Protein AF-A0AAT9GZI6-F1 (afdb_monomer)

Foldseek 3Di:
DVVVLVVLVVVLVVLVVC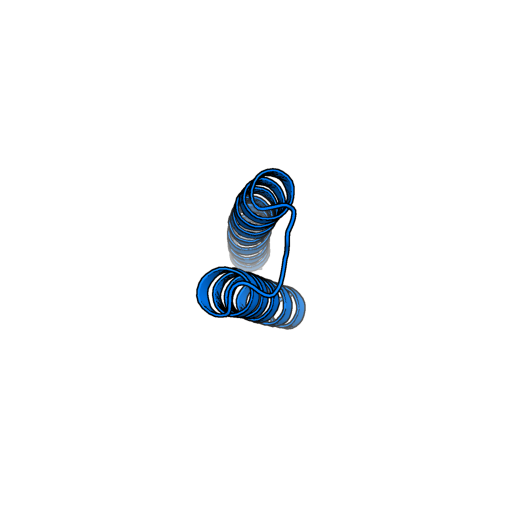VVVVVDPCVPVSVVVNVVSVVVNVVVVVVVVVVVVVD

Nearest PDB structures (foldseek):
  3syv-assembly3_F  TM=5.449E-01  e=8.959E+00  Mus musculus

Radius of gyration: 13.61 Å; Cα contacts (8 Å, |Δi|>4): 24; chains: 1; bounding box: 29×14×38 Å

InterPro domains:
  IPR012657 23S rRNA-intervening sequence protein [TIGR02436] (1-52)
  IPR036583 23S rRNA-intervening sequence superfamily [G3DSA:1.20.1440.60] (1-54)

Sequence (55 aa):
MGICLKELRETYVCLKIIEKANLSTDLENLTKAKTEVNELISIFVTSIKTSKNSS

Solvent-accessible surface area (backbone atoms only — not comparable to full-atom values): 3171 Å² total; per-residue (Å²): 112,71,64,60,53,48,54,46,54,52,51,48,51,51,53,52,48,38,60,75,67,64,73,53,95,55,59,66,62,52,51,50,52,50,50,54,44,52,52,50,48,52,52,48,54,50,50,54,52,53,59,60,70,75,106

Structure (mmCIF, N/CA/C/O backbone):
data_AF-A0AAT9GZI6-F1
#
_entry.id   AF-A0AAT9GZI6-F1
#
loop_
_atom_site.group_PDB
_atom_site.id
_atom_site.type_symbol
_atom_site.label_atom_id
_atom_site.label_alt_id
_atom_site.label_comp_id
_atom_site.label_asym_id
_atom_site.label_entity_id
_atom_site.label_seq_id
_atom_site.pdbx_PDB_ins_code
_atom_site.Cartn_x
_atom_site.Cartn_y
_atom_site.Cartn_z
_atom_site.occupancy
_atom_site.B_iso_or_equiv
_atom_site.auth_seq_id
_atom_site.auth_comp_id
_atom_site.auth_asym_id
_atom_site.auth_atom_id
_atom_site.pdbx_PDB_model_num
ATOM 1 N N . MET A 1 1 ? -17.317 2.856 7.700 1.00 66.50 1 MET A N 1
ATOM 2 C CA . MET A 1 1 ? -15.845 2.995 7.602 1.00 66.50 1 MET A CA 1
ATOM 3 C C . MET A 1 1 ? -15.100 1.680 7.321 1.00 66.50 1 MET A C 1
ATOM 5 O O . MET A 1 1 ? -14.038 1.729 6.717 1.00 66.50 1 MET A O 1
ATOM 9 N N . GLY A 1 2 ? -15.648 0.503 7.674 1.00 81.81 2 GLY A N 1
ATOM 10 C CA . GLY A 1 2 ? -15.027 -0.794 7.338 1.00 81.81 2 GLY A CA 1
ATOM 11 C C . GLY A 1 2 ? -14.910 -1.092 5.834 1.00 81.81 2 GLY A C 1
ATOM 12 O O . GLY A 1 2 ? -13.904 -1.654 5.418 1.00 81.81 2 GLY A O 1
ATOM 13 N N . ILE A 1 3 ? -15.881 -0.656 5.019 1.00 89.25 3 ILE A N 1
ATOM 14 C CA . ILE A 1 3 ? -15.832 -0.790 3.549 1.00 89.25 3 ILE A CA 1
ATOM 15 C C . ILE A 1 3 ? -14.647 0.004 2.983 1.00 89.25 3 ILE A C 1
ATOM 17 O O . ILE A 1 3 ? -13.820 -0.569 2.295 1.00 89.25 3 ILE A O 1
ATOM 21 N N . CYS A 1 4 ? -14.470 1.272 3.369 1.00 90.44 4 CYS A N 1
ATOM 22 C CA . CYS A 1 4 ? -13.331 2.089 2.925 1.00 90.44 4 CYS A CA 1
ATOM 23 C C . CYS A 1 4 ? -11.974 1.444 3.256 1.00 90.44 4 CYS A C 1
ATOM 25 O O . CYS A 1 4 ? -11.066 1.456 2.434 1.00 90.44 4 CYS A O 1
ATOM 27 N N . LEU A 1 5 ? -11.839 0.839 4.444 1.00 92.88 5 LEU A N 1
ATOM 28 C CA . LEU A 1 5 ? -10.621 0.116 4.817 1.00 92.88 5 LEU A CA 1
ATOM 29 C C . LEU A 1 5 ? -10.388 -1.126 3.939 1.00 92.88 5 LEU A C 1
ATOM 31 O O . LEU A 1 5 ? -9.240 -1.457 3.648 1.00 92.88 5 LEU A O 1
ATOM 35 N N . LYS A 1 6 ? -11.458 -1.815 3.525 1.00 94.06 6 LYS A N 1
ATOM 36 C CA . LYS A 1 6 ? -11.380 -2.930 2.577 1.00 94.06 6 LYS A CA 1
ATOM 37 C C . LYS A 1 6 ? -10.894 -2.436 1.207 1.00 94.06 6 LYS A C 1
ATOM 39 O O . LYS A 1 6 ? -9.901 -2.960 0.716 1.00 94.06 6 LYS A O 1
ATOM 44 N N . GLU A 1 7 ? -11.516 -1.393 0.661 1.00 95.88 7 GLU A N 1
ATOM 45 C CA . GLU A 1 7 ? -11.142 -0.810 -0.638 1.00 95.88 7 GLU A CA 1
ATOM 46 C C . GLU A 1 7 ? -9.686 -0.307 -0.651 1.00 95.88 7 GLU A C 1
ATOM 48 O O . GLU A 1 7 ? -8.947 -0.535 -1.607 1.00 95.88 7 GLU A O 1
ATOM 53 N N . LEU A 1 8 ? -9.214 0.313 0.439 1.00 95.50 8 LEU A N 1
ATOM 54 C CA . LEU A 1 8 ? -7.811 0.732 0.574 1.00 95.50 8 LEU A CA 1
ATOM 55 C C . LEU A 1 8 ? -6.838 -0.457 0.573 1.00 95.50 8 LEU A C 1
ATOM 57 O O . LEU A 1 8 ? -5.773 -0.391 -0.042 1.00 95.50 8 LEU A O 1
ATOM 61 N N . ARG A 1 9 ? -7.197 -1.567 1.231 1.00 95.44 9 ARG A N 1
ATOM 62 C CA . ARG A 1 9 ? -6.384 -2.794 1.218 1.00 95.44 9 ARG A CA 1
ATOM 63 C C . ARG A 1 9 ? -6.333 -3.423 -0.172 1.00 95.44 9 ARG A C 1
ATOM 65 O O . ARG A 1 9 ? -5.260 -3.851 -0.587 1.00 95.44 9 ARG A O 1
ATOM 72 N N . GLU A 1 10 ? -7.453 -3.455 -0.890 1.00 97.12 10 GLU A N 1
ATOM 73 C CA . GLU A 1 10 ? -7.500 -3.920 -2.282 1.00 97.12 10 GLU A CA 1
ATOM 74 C C . GLU A 1 10 ? -6.670 -3.013 -3.199 1.00 97.12 10 GLU A C 1
ATOM 76 O O . GLU A 1 10 ? -5.849 -3.509 -3.969 1.00 97.12 10 GLU A O 1
ATOM 81 N N . THR A 1 11 ? -6.764 -1.692 -3.022 1.00 96.69 11 THR A N 1
ATOM 82 C CA . THR A 1 11 ? -5.952 -0.706 -3.754 1.00 96.69 11 THR A CA 1
ATOM 83 C C . THR A 1 11 ? -4.456 -0.961 -3.563 1.00 96.69 11 THR A C 1
ATOM 85 O O . THR A 1 11 ? -3.704 -1.016 -4.536 1.00 96.69 11 THR A O 1
ATOM 88 N N . TYR A 1 12 ? -4.009 -1.201 -2.326 1.00 96.94 12 TYR A N 1
ATOM 89 C CA . TYR A 1 12 ? -2.611 -1.533 -2.042 1.00 96.94 12 TYR A CA 1
ATOM 90 C C . TYR A 1 12 ? -2.154 -2.813 -2.760 1.00 96.94 12 TYR A C 1
ATOM 92 O O . TYR A 1 12 ? -1.044 -2.872 -3.291 1.00 96.94 12 TYR A O 1
ATOM 100 N N . VAL A 1 13 ? -3.008 -3.842 -2.811 1.00 96.88 13 VAL A N 1
ATOM 101 C CA . VAL A 1 13 ? -2.717 -5.084 -3.543 1.00 96.88 13 VAL A CA 1
ATOM 102 C C . VAL A 1 13 ? -2.626 -4.826 -5.048 1.00 96.88 13 VAL A C 1
ATOM 104 O O . VAL A 1 13 ? -1.679 -5.304 -5.672 1.00 96.88 13 VAL A O 1
ATOM 107 N N . CYS A 1 14 ? -3.526 -4.027 -5.623 1.00 96.81 14 CYS A N 1
ATOM 108 C CA . CYS A 1 14 ? -3.470 -3.632 -7.032 1.00 96.81 14 CYS A CA 1
ATOM 109 C C . CYS A 1 14 ? -2.154 -2.920 -7.375 1.00 96.81 14 CYS A C 1
ATOM 111 O O . CYS A 1 14 ? -1.510 -3.278 -8.360 1.00 96.81 14 CYS A O 1
ATOM 113 N N . LEU A 1 15 ? -1.686 -1.995 -6.528 1.00 95.69 15 LEU A N 1
ATOM 114 C CA . LEU A 1 15 ? -0.393 -1.327 -6.724 1.00 95.69 15 LEU A CA 1
ATOM 115 C C . LEU A 1 15 ? 0.782 -2.319 -6.707 1.00 95.69 15 LEU A C 1
ATOM 117 O O . LEU A 1 15 ? 1.703 -2.200 -7.513 1.00 95.69 15 LEU A O 1
ATOM 121 N N . LYS A 1 16 ? 0.739 -3.348 -5.848 1.00 95.00 16 LYS A N 1
ATOM 122 C CA . LYS A 1 16 ? 1.752 -4.422 -5.841 1.00 95.00 16 LYS A CA 1
ATOM 123 C C . LYS A 1 16 ? 1.696 -5.295 -7.093 1.00 95.00 16 LYS A C 1
ATOM 125 O O . LYS A 1 16 ? 2.733 -5.797 -7.516 1.00 95.00 16 LYS A O 1
ATOM 130 N N . ILE A 1 17 ? 0.514 -5.516 -7.666 1.00 96.44 17 ILE A N 1
ATOM 131 C CA . ILE A 1 17 ? 0.367 -6.253 -8.929 1.00 96.44 17 ILE A CA 1
ATOM 132 C C . ILE A 1 17 ? 0.964 -5.434 -10.074 1.00 96.44 17 ILE A C 1
ATOM 134 O O . ILE A 1 17 ? 1.759 -5.976 -10.834 1.00 96.44 17 ILE A O 1
ATOM 138 N N . ILE A 1 18 ? 0.646 -4.139 -10.152 1.00 95.00 18 ILE A N 1
ATOM 139 C CA . ILE A 1 18 ? 1.192 -3.211 -11.157 1.00 95.00 18 ILE A CA 1
ATOM 140 C C . ILE A 1 18 ? 2.723 -3.188 -11.100 1.00 95.00 18 ILE A C 1
ATOM 142 O O . ILE A 1 18 ? 3.374 -3.291 -12.137 1.00 95.00 18 ILE A O 1
ATOM 146 N N . GLU A 1 19 ? 3.289 -3.117 -9.892 1.00 93.69 19 GLU A N 1
ATOM 147 C CA . GLU A 1 19 ? 4.737 -3.162 -9.666 1.00 93.69 19 GLU A CA 1
ATOM 148 C C . GLU A 1 19 ? 5.341 -4.488 -10.140 1.00 93.69 19 GLU A C 1
ATOM 150 O O . GLU A 1 19 ? 6.277 -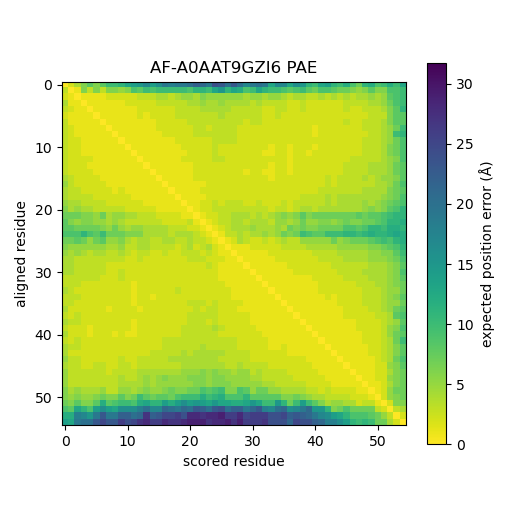4.497 -10.930 1.00 93.69 19 GLU A O 1
ATOM 155 N N . LYS A 1 20 ? 4.782 -5.624 -9.707 1.00 93.88 20 LYS A N 1
ATOM 156 C CA . LYS A 1 20 ? 5.301 -6.956 -10.061 1.00 93.88 20 LYS A CA 1
ATOM 157 C C . LYS A 1 20 ? 5.162 -7.293 -11.540 1.00 93.88 20 LYS A C 1
ATOM 159 O O . LYS A 1 20 ? 5.983 -8.034 -12.071 1.00 93.88 20 LYS A O 1
ATOM 164 N N . ALA A 1 21 ? 4.111 -6.801 -12.182 1.00 95.62 21 ALA A N 1
ATOM 165 C CA . ALA A 1 21 ? 3.864 -7.004 -13.600 1.00 95.62 21 ALA A CA 1
ATOM 166 C C . ALA A 1 21 ? 4.607 -5.979 -14.481 1.00 95.62 21 ALA A C 1
ATOM 168 O O . ALA A 1 21 ? 4.452 -6.029 -15.698 1.00 95.62 21 ALA A O 1
ATOM 169 N N . ASN A 1 22 ? 5.408 -5.073 -13.892 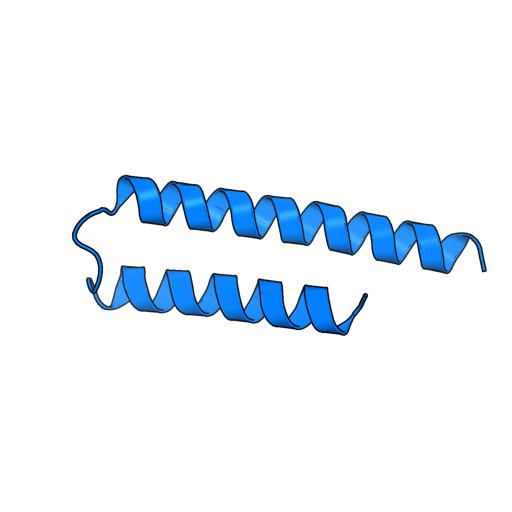1.00 92.00 22 ASN A N 1
ATOM 170 C CA . ASN A 1 22 ? 6.109 -3.987 -14.586 1.00 92.00 22 ASN A CA 1
ATOM 171 C C . ASN A 1 22 ? 5.177 -3.168 -15.503 1.00 92.00 22 ASN A C 1
ATOM 173 O O . ASN A 1 22 ? 5.553 -2.776 -16.605 1.00 92.00 22 ASN A O 1
ATOM 177 N N . LEU A 1 23 ? 3.941 -2.925 -15.050 1.00 92.00 23 LEU A N 1
ATOM 178 C CA . LEU A 1 23 ? 2.911 -2.217 -15.824 1.00 92.00 23 LEU A CA 1
ATOM 179 C C . LEU A 1 23 ? 3.019 -0.688 -15.718 1.00 92.00 23 LEU A C 1
ATOM 181 O O . LEU A 1 23 ? 2.287 0.022 -16.403 1.00 92.00 23 LEU A O 1
ATOM 185 N N . SER A 1 24 ? 3.911 -0.178 -14.865 1.00 90.81 24 SER A N 1
ATOM 186 C CA . SER A 1 24 ? 4.216 1.250 -14.736 1.00 90.81 24 SER A CA 1
ATOM 187 C C . SER A 1 24 ? 5.680 1.504 -15.072 1.00 90.81 24 SER A C 1
ATOM 189 O O 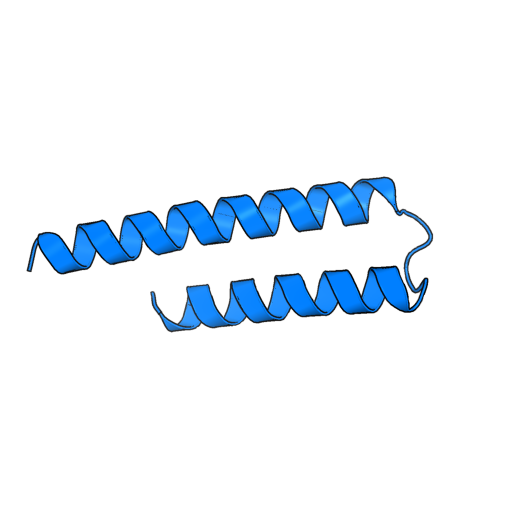. SER A 1 24 ? 6.565 0.830 -14.548 1.00 90.81 24 SER A O 1
ATOM 191 N N . THR A 1 25 ? 5.935 2.512 -15.903 1.00 90.44 25 THR A N 1
ATOM 192 C CA . THR A 1 25 ? 7.285 3.030 -16.172 1.00 90.44 25 THR A CA 1
ATOM 193 C C . THR A 1 25 ? 7.791 3.937 -15.052 1.00 90.44 25 THR A C 1
ATOM 195 O O . THR A 1 25 ? 8.992 4.156 -14.930 1.00 90.44 25 THR A O 1
ATOM 198 N N . ASP A 1 26 ? 6.882 4.465 -14.231 1.00 93.38 26 ASP A N 1
ATOM 199 C CA . ASP A 1 26 ? 7.187 5.368 -13.128 1.00 93.38 26 ASP A CA 1
ATOM 200 C C . ASP A 1 26 ? 7.130 4.613 -11.795 1.00 93.38 26 ASP A C 1
ATOM 202 O O . ASP A 1 26 ? 6.092 4.512 -11.130 1.00 93.38 26 ASP A O 1
ATOM 206 N N . LEU A 1 27 ? 8.267 4.013 -11.442 1.00 92.19 27 LEU A N 1
ATOM 207 C CA . LEU A 1 27 ? 8.411 3.217 -10.225 1.00 92.19 27 LEU A CA 1
ATOM 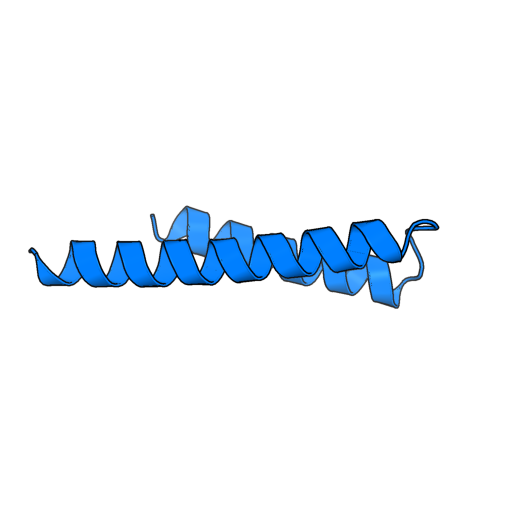208 C C . LEU A 1 27 ? 8.485 4.093 -8.966 1.00 92.19 27 LEU A C 1
ATOM 210 O O . LEU A 1 27 ? 8.110 3.650 -7.877 1.00 92.19 27 LEU A O 1
ATOM 214 N N . GLU A 1 28 ? 8.943 5.339 -9.105 1.00 94.50 28 GLU A N 1
ATOM 215 C CA . GLU A 1 28 ? 9.055 6.281 -7.995 1.00 94.50 28 GLU A CA 1
ATOM 216 C C . GLU A 1 28 ? 7.666 6.699 -7.514 1.00 94.50 28 GLU A C 1
ATOM 218 O O . GLU A 1 28 ? 7.352 6.544 -6.331 1.00 94.50 28 GLU A O 1
ATOM 223 N N . ASN A 1 29 ? 6.798 7.143 -8.429 1.00 94.62 29 ASN A N 1
ATOM 224 C CA . ASN A 1 29 ? 5.423 7.488 -8.079 1.00 94.62 29 ASN A CA 1
ATOM 225 C C . ASN A 1 29 ? 4.625 6.265 -7.625 1.00 94.62 29 ASN A C 1
ATOM 227 O O . ASN A 1 29 ? 3.828 6.374 -6.695 1.00 94.62 29 ASN A O 1
ATOM 231 N N . LEU A 1 30 ? 4.884 5.080 -8.190 1.00 94.88 30 LEU A N 1
ATOM 232 C CA . LEU 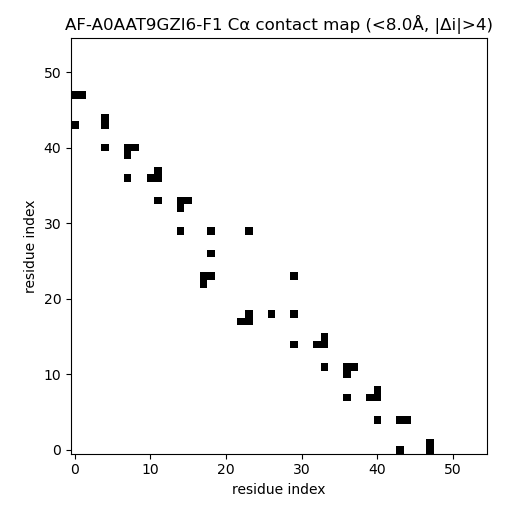A 1 30 ? 4.261 3.844 -7.713 1.00 94.88 30 LEU A CA 1
ATOM 233 C C . LEU A 1 30 ? 4.656 3.522 -6.264 1.00 94.88 30 LEU A C 1
ATOM 235 O O . LEU A 1 30 ? 3.815 3.121 -5.456 1.00 94.88 30 LEU A O 1
ATOM 239 N N . THR A 1 31 ? 5.926 3.730 -5.914 1.00 94.75 31 THR A N 1
ATOM 240 C CA . THR A 1 31 ? 6.422 3.537 -4.547 1.00 94.75 31 THR A CA 1
ATOM 241 C C . THR A 1 31 ? 5.822 4.568 -3.592 1.00 94.75 31 THR A C 1
ATOM 243 O O . THR A 1 31 ? 5.370 4.190 -2.511 1.00 94.75 31 THR A O 1
ATOM 246 N N . LYS A 1 32 ? 5.736 5.843 -4.000 1.00 96.75 32 LYS A N 1
ATOM 247 C CA . LYS A 1 32 ? 5.068 6.902 -3.221 1.00 96.75 32 LYS A CA 1
ATOM 248 C C . LYS A 1 32 ? 3.598 6.568 -2.969 1.00 96.75 32 LYS A C 1
ATOM 250 O O . LYS A 1 32 ? 3.185 6.528 -1.815 1.00 96.75 32 LYS A O 1
ATOM 255 N N . ALA A 1 33 ? 2.852 6.200 -4.011 1.00 96.06 33 ALA A N 1
ATOM 256 C CA . ALA A 1 33 ? 1.444 5.818 -3.898 1.00 96.06 33 ALA A CA 1
ATOM 257 C C . ALA A 1 33 ? 1.236 4.624 -2.950 1.00 96.06 33 ALA A C 1
ATOM 259 O O . ALA A 1 33 ? 0.306 4.611 -2.146 1.00 96.06 33 ALA A O 1
ATOM 260 N N . LYS A 1 34 ? 2.122 3.618 -2.990 1.00 96.19 34 LYS A N 1
ATOM 261 C CA . LYS A 1 34 ? 2.082 2.493 -2.040 1.00 96.19 34 LYS A CA 1
ATOM 262 C C . LYS A 1 34 ? 2.275 2.951 -0.593 1.00 96.19 34 LYS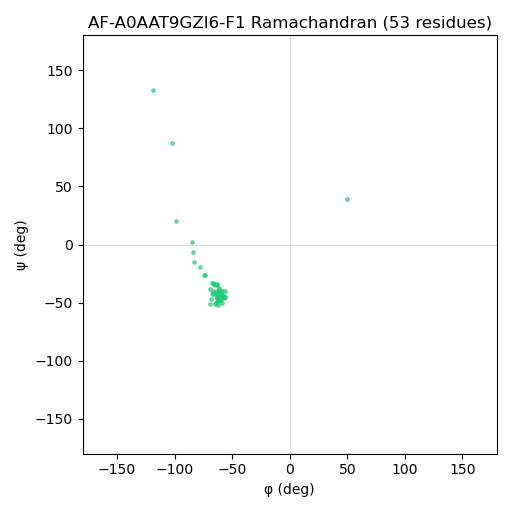 A C 1
ATOM 264 O O . LYS A 1 34 ? 1.592 2.430 0.290 1.00 96.19 34 LYS A O 1
ATOM 269 N N . THR A 1 35 ? 3.201 3.876 -0.349 1.00 97.12 35 THR A N 1
ATOM 270 C CA . THR A 1 35 ? 3.445 4.444 0.984 1.00 97.12 35 THR A CA 1
ATOM 271 C C . THR A 1 35 ? 2.227 5.222 1.472 1.00 97.12 35 THR A C 1
ATOM 273 O O . THR A 1 35 ? 1.713 4.906 2.543 1.00 97.12 35 THR A O 1
ATOM 276 N N . GLU A 1 36 ? 1.691 6.129 0.654 1.00 96.94 36 GLU A N 1
ATOM 277 C CA . GLU A 1 36 ? 0.503 6.929 0.983 1.00 96.94 36 GLU A CA 1
ATOM 278 C C . GLU A 1 36 ? -0.717 6.049 1.292 1.00 96.94 36 GLU A C 1
ATOM 280 O O . GLU A 1 36 ? -1.395 6.239 2.302 1.00 96.94 36 GLU A O 1
ATOM 285 N N . VAL A 1 37 ? -0.982 5.020 0.477 1.00 97.06 37 VAL A N 1
ATOM 286 C CA . VAL A 1 37 ? -2.087 4.080 0.734 1.00 97.06 37 VAL A CA 1
ATOM 287 C C . VAL A 1 37 ? -1.893 3.346 2.065 1.00 97.06 37 VAL A C 1
ATOM 289 O O . VAL A 1 37 ? -2.860 3.137 2.799 1.00 97.06 37 VAL A O 1
ATOM 292 N N . ASN A 1 38 ? -0.662 2.971 2.418 1.00 96.38 38 ASN A N 1
ATOM 293 C CA . ASN A 1 38 ? -0.381 2.310 3.691 1.00 96.38 38 ASN A CA 1
ATOM 294 C C . ASN A 1 38 ? -0.566 3.254 4.896 1.00 96.38 38 ASN A C 1
ATOM 296 O O . ASN A 1 38 ? -1.104 2.845 5.929 1.00 96.38 38 ASN A O 1
ATOM 300 N N . GLU A 1 39 ? -0.184 4.523 4.761 1.00 96.94 39 GLU A N 1
ATOM 301 C CA . GLU A 1 39 ? -0.437 5.563 5.766 1.00 96.94 39 GLU A CA 1
ATOM 302 C C . GLU A 1 39 ? -1.940 5.803 5.954 1.00 96.94 39 GLU A C 1
ATOM 304 O O . GLU A 1 39 ? -2.433 5.809 7.086 1.00 96.94 39 GLU A O 1
ATOM 309 N N . LEU A 1 40 ? -2.698 5.885 4.855 1.00 96.25 40 LEU A N 1
ATOM 310 C CA . LEU A 1 40 ? -4.158 5.986 4.886 1.00 96.25 40 LEU A CA 1
ATOM 311 C C . LEU A 1 40 ? -4.792 4.781 5.586 1.00 96.25 40 LEU A C 1
ATOM 313 O O . LEU A 1 40 ? -5.666 4.954 6.434 1.00 96.25 40 LEU A O 1
ATOM 317 N N . ILE A 1 41 ? -4.329 3.559 5.308 1.00 95.44 41 ILE A N 1
ATOM 318 C CA . ILE A 1 41 ? -4.785 2.359 6.025 1.00 95.44 41 ILE A CA 1
ATOM 319 C C . ILE A 1 41 ? -4.565 2.519 7.537 1.00 95.44 41 ILE A C 1
ATOM 321 O O . ILE A 1 41 ? -5.481 2.234 8.310 1.00 95.44 41 ILE A O 1
ATOM 325 N N . SER A 1 42 ? -3.396 3.003 7.968 1.00 95.50 42 SER A N 1
ATOM 326 C CA . SER A 1 42 ? -3.082 3.221 9.389 1.00 95.50 42 SER A CA 1
ATOM 327 C C . SER A 1 42 ? -4.013 4.248 10.047 1.00 95.50 42 SER A C 1
ATOM 329 O O . SER A 1 42 ? -4.570 3.996 11.125 1.00 95.50 42 SER A O 1
ATOM 331 N N . ILE A 1 43 ? -4.263 5.372 9.367 1.00 94.62 43 ILE A N 1
ATOM 332 C CA . ILE A 1 43 ? -5.194 6.417 9.820 1.00 94.62 43 ILE A CA 1
ATOM 333 C C . ILE A 1 43 ? -6.608 5.847 9.963 1.00 94.62 43 ILE A C 1
ATOM 335 O O . ILE A 1 43 ? -7.244 6.013 11.005 1.00 94.62 43 ILE A O 1
ATOM 339 N N . PHE A 1 44 ? -7.098 5.127 8.951 1.00 93.12 44 PHE A N 1
ATOM 340 C CA . PHE A 1 44 ? -8.445 4.557 8.963 1.00 93.12 44 PHE A CA 1
ATOM 341 C C . PHE A 1 44 ? -8.603 3.467 10.026 1.00 93.12 44 PHE A C 1
ATOM 343 O O . PHE A 1 44 ? -9.627 3.434 10.705 1.00 93.12 44 PHE A O 1
ATOM 350 N N . VAL A 1 45 ? -7.604 2.600 10.220 1.00 92.56 45 VAL A N 1
ATOM 351 C CA . VAL A 1 45 ? -7.611 1.595 11.298 1.00 92.56 45 V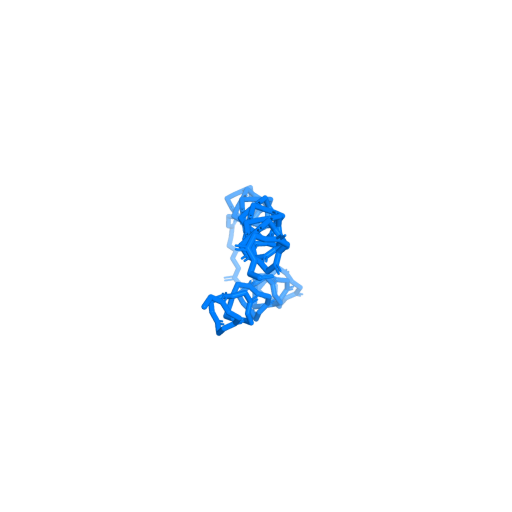AL A CA 1
ATOM 352 C C . VAL A 1 45 ? -7.697 2.273 12.662 1.00 92.56 45 VAL A C 1
ATOM 354 O O . VAL A 1 45 ? -8.531 1.886 13.483 1.00 92.56 45 VAL A O 1
ATOM 357 N N . THR A 1 46 ? -6.873 3.296 12.891 1.00 92.19 46 THR A N 1
ATOM 358 C CA . THR A 1 46 ? -6.855 4.044 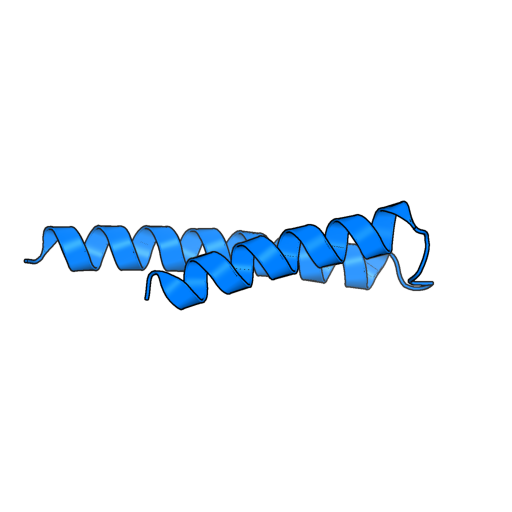14.153 1.00 92.19 46 THR A CA 1
ATOM 359 C C . THR A 1 46 ? -8.183 4.752 14.382 1.00 92.19 46 THR A C 1
ATOM 361 O O . THR A 1 46 ? -8.778 4.602 15.444 1.00 92.19 46 THR A O 1
ATOM 364 N N . SER A 1 47 ? -8.708 5.441 13.369 1.00 91.12 47 SER A N 1
ATOM 365 C CA . SER A 1 47 ? -9.997 6.127 13.449 1.00 91.12 47 SER A CA 1
ATOM 366 C C . SER A 1 47 ? -11.147 5.156 13.737 1.00 91.12 47 SER A C 1
ATOM 368 O O . SER A 1 47 ? -11.918 5.394 14.661 1.00 91.12 47 SER A O 1
ATOM 370 N N . ILE A 1 48 ? -11.210 4.004 13.053 1.00 88.81 48 ILE A N 1
ATOM 371 C CA . ILE A 1 48 ? -12.209 2.958 13.331 1.00 88.81 48 ILE A CA 1
ATOM 372 C C . ILE A 1 48 ? -12.089 2.451 14.770 1.00 88.81 48 ILE A C 1
ATOM 374 O O . ILE A 1 48 ? -13.108 2.244 15.431 1.00 88.81 48 ILE A O 1
ATOM 378 N N . LYS A 1 49 ? -10.863 2.217 15.251 1.00 87.88 49 LYS A N 1
ATOM 379 C CA . LYS A 1 49 ? -10.617 1.740 16.616 1.00 87.88 49 LYS A CA 1
ATOM 380 C C . LYS A 1 49 ? -11.087 2.767 17.646 1.00 87.88 49 LYS A C 1
ATOM 382 O O . LYS A 1 49 ? -11.789 2.387 18.577 1.00 87.88 49 LYS A O 1
ATOM 387 N N . THR A 1 50 ? -10.765 4.043 17.447 1.00 90.50 50 THR A N 1
ATOM 388 C CA . THR A 1 50 ? -11.207 5.139 18.318 1.00 90.50 50 THR A CA 1
ATOM 389 C C . THR A 1 50 ? -12.728 5.268 18.319 1.00 90.50 50 THR A C 1
ATOM 391 O O . THR A 1 50 ? -13.323 5.278 19.389 1.00 90.50 50 THR A O 1
ATOM 394 N N . SER A 1 51 ? -13.376 5.267 17.149 1.00 84.31 51 SER A N 1
ATOM 395 C CA . SER A 1 51 ? -14.838 5.388 17.051 1.00 84.31 51 SER A CA 1
ATOM 396 C C . SER A 1 51 ? -15.587 4.226 17.708 1.00 84.31 51 SER A C 1
ATOM 398 O O . SER A 1 51 ? -16.652 4.436 18.279 1.00 84.31 51 SER A O 1
ATOM 400 N N . LYS A 1 52 ? -15.036 3.005 17.655 1.00 78.88 52 LYS A N 1
ATOM 401 C CA . LYS A 1 52 ? -15.606 1.833 18.340 1.00 78.88 52 LYS A CA 1
ATOM 402 C C . LYS A 1 52 ? -15.402 1.855 19.856 1.00 78.88 52 LYS A C 1
ATOM 404 O O . LYS A 1 52 ? -16.170 1.220 20.561 1.00 78.88 52 LYS A O 1
ATOM 409 N N . ASN A 1 53 ? -14.366 2.535 20.350 1.00 67.94 53 ASN A N 1
ATOM 410 C CA . ASN A 1 53 ? -14.071 2.635 21.784 1.00 67.94 53 ASN A CA 1
ATOM 411 C C . ASN A 1 53 ? -14.884 3.743 22.479 1.00 67.94 53 ASN A C 1
ATOM 413 O O . ASN A 1 53 ? -14.926 3.797 23.701 1.00 67.94 53 ASN A O 1
ATOM 417 N N . SER A 1 54 ? -15.494 4.643 21.709 1.00 56.41 54 SER A N 1
ATOM 418 C CA . SER A 1 54 ? -16.401 5.693 22.185 1.00 56.41 54 SER A CA 1
ATOM 419 C C . SER A 1 54 ? -17.887 5.328 22.021 1.00 56.41 54 SER A C 1
ATOM 421 O O . SER A 1 54 ? -18.716 6.231 21.950 1.00 56.41 54 SER A O 1
ATOM 423 N N . SER A 1 55 ? -18.211 4.033 21.885 1.00 49.34 55 SER A N 1
ATOM 424 C CA . SER A 1 55 ? -19.579 3.487 21.790 1.00 49.34 55 SER A CA 1
ATOM 425 C C . SER A 1 55 ? -19.957 2.724 23.052 1.00 49.34 55 SER A C 1
ATOM 427 O O . SER A 1 55 ? -19.083 1.967 23.530 1.00 49.34 55 SER A O 1
#

Mean predicted aligned error: 4.2 Å

pLDDT: mean 91.08, std 9.67, range [49.34, 97.12]

Organism: NCBI:txid3143118

Secondary structure (DSSP, 8-state):
-HHHHHHHHHHHHHHHHHHHTT--S-HHHHHHHHHHHHHHHHHHHHHHHHHHHT-